Protein AF-A0A920GXY7-F1 (afdb_monomer)

Sequence (90 aa):
MLIHNGFNESDAINLMKKEFGNLHEKTKKELKVRDGEEIPYRFIRSPIYGTRCTTVFSTEPTGEVRISEKTYLAEGVEGEKVSFSFNVKI

Radius of gyration: 15.91 Å; Cα contacts (8 Å, |Δi|>4): 132; chains: 1; bounding box: 40×28×39 Å

Secondary structure (DSSP, 8-state):
--SSS---HHHHHHHHHHSEEETTTS-TTTS-PPTTSPPS-SEEE-SS---EEEEEEEE-TTSEEEEEEEEE-GGG-EEEEEEEEEE---

Solvent-accessible surface area (backbone atoms only — not comparable to full-atom values): 5524 Å² total; per-residue (Å²): 123,57,82,81,74,58,81,50,71,68,57,54,53,48,58,47,56,69,48,61,43,51,68,86,79,48,54,78,71,76,70,60,54,59,96,90,52,77,67,96,39,81,24,71,31,28,86,80,61,39,82,49,69,48,76,49,78,50,75,48,97,87,33,41,36,40,42,35,38,37,36,21,34,47,62,57,41,78,52,64,71,51,72,54,70,51,71,55,87,126

Structure (mmCIF, N/CA/C/O backbone):
data_AF-A0A920GXY7-F1
#
_entry.id   AF-A0A920GXY7-F1
#
loop_
_atom_site.group_PDB
_atom_site.id
_atom_site.type_symbol
_atom_site.label_atom_id
_atom_site.label_alt_id
_atom_site.label_comp_id
_atom_site.label_asym_id
_atom_site.label_entity_id
_atom_site.label_seq_id
_atom_site.pdbx_PDB_ins_code
_atom_site.Cartn_x
_atom_site.Cartn_y
_atom_site.Cartn_z
_atom_site.occupancy
_atom_site.B_iso_or_equiv
_atom_site.auth_seq_id
_atom_site.auth_comp_id
_atom_site.auth_asym_id
_atom_site.auth_atom_id
_atom_site.pdbx_PDB_model_num
ATOM 1 N N . MET A 1 1 ? -1.348 17.088 0.522 1.00 57.31 1 MET A N 1
ATOM 2 C CA . MET A 1 1 ? -2.404 16.508 -0.339 1.00 57.31 1 MET A CA 1
ATOM 3 C C . MET A 1 1 ? -3.169 15.347 0.315 1.00 57.31 1 MET A C 1
ATOM 5 O O . MET A 1 1 ? -4.320 15.194 -0.034 1.00 57.31 1 MET A O 1
ATOM 9 N N . LEU A 1 2 ? -2.642 14.613 1.312 1.00 61.81 2 LEU A N 1
ATOM 10 C CA . LEU A 1 2 ? -3.454 13.658 2.110 1.00 61.81 2 LEU A CA 1
ATOM 11 C C . LEU A 1 2 ? -4.147 14.284 3.339 1.00 61.81 2 LEU A C 1
ATOM 13 O O . LEU A 1 2 ? -5.199 13.831 3.763 1.00 61.81 2 LEU A O 1
ATOM 17 N N . ILE A 1 3 ? -3.558 15.337 3.913 1.00 65.31 3 ILE A N 1
ATOM 18 C CA . ILE A 1 3 ? -3.993 15.908 5.204 1.00 65.31 3 ILE A CA 1
ATOM 19 C C . ILE A 1 3 ? -5.118 16.948 5.033 1.00 65.31 3 ILE A C 1
ATOM 21 O O . ILE A 1 3 ? -5.899 17.178 5.946 1.00 65.31 3 ILE A O 1
ATOM 25 N N . HIS A 1 4 ? -5.228 17.573 3.856 1.00 65.38 4 HIS A N 1
ATOM 26 C CA . HIS A 1 4 ? -6.143 18.703 3.634 1.00 65.38 4 HIS A CA 1
ATOM 27 C C . HIS A 1 4 ? -7.502 18.319 3.031 1.00 65.38 4 HIS A C 1
ATOM 29 O O . HIS A 1 4 ? -8.438 19.099 3.148 1.00 65.38 4 HIS A O 1
ATOM 35 N N . ASN A 1 5 ? -7.624 17.133 2.423 1.00 71.81 5 ASN A N 1
ATOM 36 C CA . ASN A 1 5 ? -8.825 16.711 1.683 1.00 71.81 5 ASN A CA 1
ATOM 37 C C . ASN A 1 5 ? -9.555 15.525 2.340 1.00 71.81 5 ASN A C 1
ATOM 39 O O . ASN A 1 5 ? -10.434 14.926 1.727 1.00 71.81 5 ASN A O 1
ATOM 43 N N . GLY A 1 6 ? -9.186 15.185 3.579 1.00 76.81 6 GLY A N 1
ATOM 44 C CA . GLY A 1 6 ? -9.558 13.917 4.200 1.00 76.81 6 GLY A CA 1
ATOM 45 C C . GLY A 1 6 ? -8.674 12.768 3.709 1.00 76.81 6 GLY A C 1
ATOM 46 O O . GLY A 1 6 ? -8.157 12.780 2.593 1.00 76.81 6 GLY A O 1
ATOM 47 N N . PHE A 1 7 ? -8.460 11.783 4.578 1.00 84.12 7 PHE A N 1
ATOM 48 C CA . PHE A 1 7 ? -7.652 10.616 4.247 1.00 84.12 7 PHE A CA 1
ATOM 49 C C . PHE A 1 7 ? -8.446 9.633 3.376 1.00 84.12 7 PHE A C 1
ATOM 51 O O . PHE A 1 7 ? -9.557 9.241 3.730 1.00 84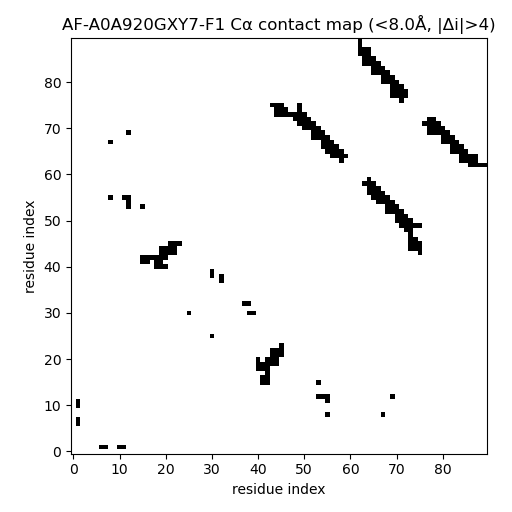.12 7 PHE A O 1
ATOM 58 N N . ASN A 1 8 ? -7.838 9.187 2.276 1.00 86.94 8 ASN A N 1
ATOM 59 C CA . ASN A 1 8 ? -8.303 8.064 1.4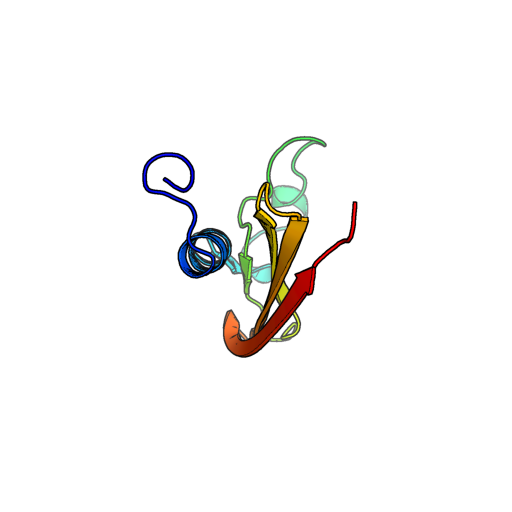71 1.00 86.94 8 ASN A CA 1
ATOM 60 C C . ASN A 1 8 ? -7.141 7.087 1.256 1.00 86.94 8 ASN A C 1
ATOM 62 O O . ASN A 1 8 ? -6.047 7.468 0.838 1.00 86.94 8 ASN A O 1
ATOM 66 N N . GLU A 1 9 ? -7.396 5.810 1.521 1.00 89.12 9 GLU A N 1
ATOM 67 C CA . GLU A 1 9 ? -6.432 4.724 1.354 1.00 89.12 9 GLU A CA 1
ATOM 68 C C . GLU A 1 9 ? -5.887 4.639 -0.084 1.00 89.12 9 GLU A C 1
ATOM 70 O O . GLU A 1 9 ? -4.683 4.467 -0.280 1.00 89.12 9 GLU A O 1
ATOM 75 N N . SER A 1 10 ? -6.736 4.862 -1.092 1.00 88.25 10 SER A N 1
ATOM 76 C CA . SER A 1 10 ? -6.319 4.832 -2.502 1.00 88.25 10 SER A CA 1
ATOM 77 C C . SER A 1 10 ? -5.330 5.951 -2.829 1.00 88.25 10 SER A C 1
ATOM 79 O O . SER A 1 10 ? -4.381 5.740 -3.582 1.00 88.25 10 SER A O 1
ATOM 81 N N . ASP A 1 11 ? -5.500 7.129 -2.225 1.00 89.50 11 ASP A N 1
ATOM 82 C CA . ASP A 1 11 ? -4.586 8.255 -2.423 1.00 89.50 11 ASP A CA 1
ATOM 83 C C . ASP A 1 11 ? -3.220 7.980 -1.790 1.00 89.50 11 ASP A C 1
ATOM 85 O O . ASP A 1 11 ? -2.195 8.363 -2.353 1.00 89.50 11 ASP A O 1
ATOM 89 N N . ALA A 1 12 ? -3.185 7.276 -0.653 1.00 89.06 12 ALA A N 1
ATOM 90 C CA . ALA A 1 12 ? -1.940 6.860 -0.012 1.00 89.06 12 ALA A CA 1
ATOM 91 C C . ALA A 1 12 ? -1.190 5.809 -0.848 1.00 89.06 12 ALA A C 1
ATOM 93 O O . ALA A 1 12 ? 0.021 5.932 -1.049 1.00 89.06 12 ALA A O 1
ATOM 94 N N . ILE A 1 13 ? -1.903 4.823 -1.403 1.00 89.88 13 ILE A N 1
ATOM 95 C CA . ILE A 1 13 ? -1.323 3.837 -2.331 1.00 89.88 13 ILE A CA 1
ATOM 96 C C . ILE A 1 13 ? -0.761 4.541 -3.572 1.00 89.88 13 ILE A C 1
ATOM 98 O O . ILE A 1 13 ? 0.391 4.323 -3.95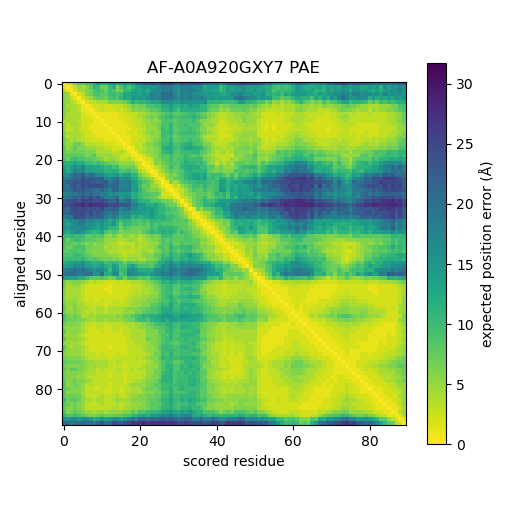6 1.00 89.88 13 ILE A O 1
ATOM 102 N N . ASN A 1 14 ? -1.544 5.443 -4.166 1.00 88.06 14 ASN A N 1
ATOM 103 C CA . ASN A 1 14 ? -1.136 6.192 -5.351 1.00 88.06 14 ASN A CA 1
ATOM 104 C C . ASN A 1 14 ? 0.060 7.106 -5.077 1.00 88.06 14 ASN A C 1
ATOM 106 O O . ASN A 1 14 ? 0.951 7.203 -5.920 1.00 88.06 14 ASN A O 1
ATOM 110 N N . LEU A 1 15 ? 0.118 7.744 -3.904 1.00 86.88 15 LEU A N 1
ATOM 111 C CA . LEU A 1 15 ? 1.254 8.567 -3.495 1.00 86.88 15 LEU A CA 1
ATOM 112 C C . LEU A 1 15 ? 2.552 7.757 -3.494 1.00 86.88 15 LEU A C 1
ATOM 114 O O . LEU A 1 15 ? 3.555 8.223 -4.032 1.00 86.88 15 LEU A O 1
ATOM 118 N N . MET A 1 16 ? 2.519 6.544 -2.936 1.00 84.50 16 MET A N 1
ATOM 119 C CA . MET A 1 16 ? 3.697 5.679 -2.884 1.00 84.50 16 MET A CA 1
ATOM 120 C C . MET A 1 16 ? 4.182 5.289 -4.279 1.00 84.50 16 MET A C 1
ATOM 122 O O . MET A 1 16 ? 5.388 5.270 -4.503 1.00 84.50 16 MET A O 1
ATOM 126 N N . LYS A 1 17 ? 3.267 5.038 -5.224 1.00 84.00 17 LYS A N 1
ATOM 127 C CA . LYS A 1 17 ? 3.585 4.650 -6.609 1.00 84.00 17 LYS A CA 1
ATOM 128 C C . LYS A 1 17 ? 3.974 5.830 -7.515 1.00 84.00 17 LYS A C 1
ATOM 130 O O . LYS A 1 17 ? 4.602 5.614 -8.549 1.00 84.00 17 LYS A O 1
ATOM 135 N N . LYS A 1 18 ? 3.585 7.063 -7.170 1.00 81.62 18 LYS A N 1
ATOM 136 C CA . LYS A 1 18 ? 3.647 8.234 -8.065 1.00 81.62 18 LYS A CA 1
ATOM 137 C C . LYS A 1 18 ? 5.050 8.533 -8.595 1.00 81.62 18 LYS A C 1
ATOM 139 O O . LYS A 1 18 ? 5.200 8.823 -9.778 1.00 81.62 18 LYS A O 1
ATOM 144 N N . GLU A 1 19 ? 6.059 8.473 -7.732 1.00 77.88 19 GLU A N 1
ATOM 145 C CA . GLU A 1 19 ? 7.458 8.696 -8.106 1.00 77.88 19 GLU A CA 1
ATOM 146 C C . GLU A 1 19 ? 8.199 7.360 -8.143 1.00 77.88 19 GLU A C 1
ATOM 148 O O . GLU A 1 19 ? 8.526 6.780 -7.101 1.00 77.88 19 GLU A O 1
ATOM 153 N N . PHE A 1 20 ? 8.453 6.876 -9.362 1.00 76.62 20 PHE A N 1
ATOM 154 C CA . PHE A 1 20 ? 9.109 5.598 -9.603 1.00 76.62 20 PHE A CA 1
ATOM 155 C C . PHE A 1 20 ? 10.382 5.717 -10.443 1.00 76.62 20 PHE A C 1
ATOM 157 O O . PHE A 1 20 ? 10.529 6.631 -11.252 1.00 76.62 20 PHE A O 1
ATOM 164 N N . GLY A 1 21 ? 11.272 4.736 -10.301 1.00 74.06 21 GLY A N 1
ATOM 165 C CA . GLY A 1 21 ? 12.481 4.599 -11.116 1.00 74.06 21 GLY A CA 1
ATOM 166 C C . GLY A 1 21 ? 12.982 3.159 -11.157 1.00 74.06 21 GLY A C 1
ATOM 167 O O . GLY A 1 21 ? 12.465 2.297 -10.438 1.00 74.06 21 GLY A O 1
ATOM 168 N N . ASN A 1 22 ? 13.961 2.875 -12.016 1.00 70.38 22 ASN A N 1
ATOM 169 C CA . ASN A 1 22 ? 14.583 1.556 -12.079 1.00 70.38 22 ASN A CA 1
ATOM 170 C C . ASN A 1 22 ? 15.863 1.518 -11.231 1.00 70.38 22 ASN A C 1
ATOM 172 O O . ASN A 1 22 ? 16.690 2.429 -11.285 1.00 70.38 22 ASN A O 1
ATOM 176 N N . LEU A 1 23 ? 16.061 0.433 -10.476 1.00 61.84 23 LEU A N 1
ATOM 177 C CA . LEU A 1 23 ? 17.293 0.222 -9.707 1.00 61.84 23 LEU A CA 1
ATOM 178 C C . LEU A 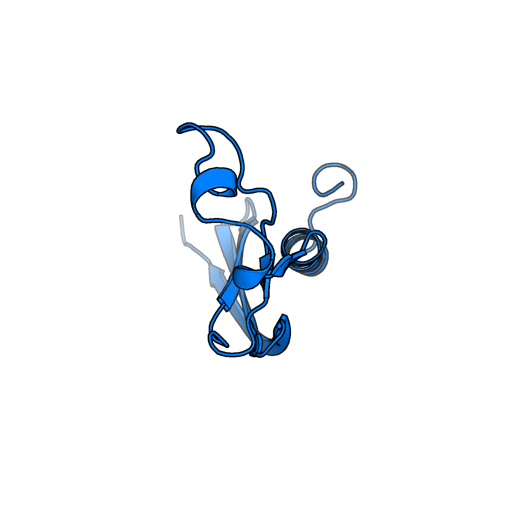1 23 ? 18.536 0.151 -10.609 1.00 61.84 23 LEU A C 1
ATOM 180 O O . LEU A 1 23 ? 19.631 0.484 -10.170 1.00 61.84 23 LEU A O 1
ATOM 184 N N . HIS A 1 24 ? 18.366 -0.287 -11.858 1.00 62.28 24 HIS A N 1
ATOM 185 C CA . HIS A 1 24 ? 19.449 -0.450 -12.827 1.00 62.28 24 HIS A CA 1
ATOM 186 C C . HIS A 1 24 ? 19.813 0.844 -13.570 1.00 62.28 24 HIS A C 1
ATOM 188 O O . HIS A 1 24 ? 20.854 0.891 -14.217 1.00 62.28 24 HIS A O 1
ATOM 194 N N . GLU A 1 25 ? 18.987 1.889 -13.467 1.00 62.91 25 GLU A N 1
ATOM 195 C CA . GLU A 1 25 ? 19.216 3.184 -14.127 1.00 62.91 25 GLU A CA 1
ATOM 196 C C . GLU A 1 25 ? 20.099 4.130 -13.300 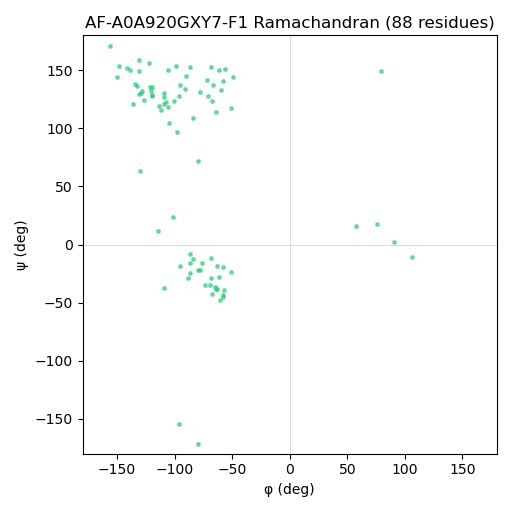1.00 62.91 25 GLU A C 1
ATOM 198 O O . GLU A 1 25 ? 20.633 5.089 -13.850 1.00 62.91 25 GLU A O 1
ATOM 203 N N . LYS A 1 26 ? 20.292 3.857 -11.999 1.00 59.56 26 LYS A N 1
ATOM 204 C CA . LYS A 1 26 ? 21.160 4.645 -11.110 1.00 59.56 26 LYS A CA 1
ATOM 205 C C . LYS A 1 26 ? 22.262 3.795 -10.493 1.00 59.56 26 LYS A C 1
ATOM 207 O O . LYS A 1 26 ? 22.024 2.685 -10.016 1.00 59.56 26 LYS A O 1
ATOM 212 N N . THR A 1 27 ? 23.493 4.303 -10.467 1.00 55.22 27 THR A N 1
ATOM 213 C CA . THR A 1 27 ? 24.619 3.558 -9.880 1.00 55.22 27 THR A CA 1
ATOM 214 C C . THR A 1 27 ? 24.474 3.421 -8.354 1.00 55.22 27 THR A C 1
ATOM 216 O O . THR A 1 27 ? 23.926 4.294 -7.686 1.00 55.22 27 THR A O 1
ATOM 219 N N . LYS A 1 28 ? 25.039 2.364 -7.736 1.00 54.97 28 LYS A N 1
ATOM 220 C CA . LYS A 1 28 ? 25.108 2.218 -6.255 1.00 54.97 28 LYS A CA 1
ATOM 221 C C . LYS A 1 28 ? 25.678 3.461 -5.542 1.0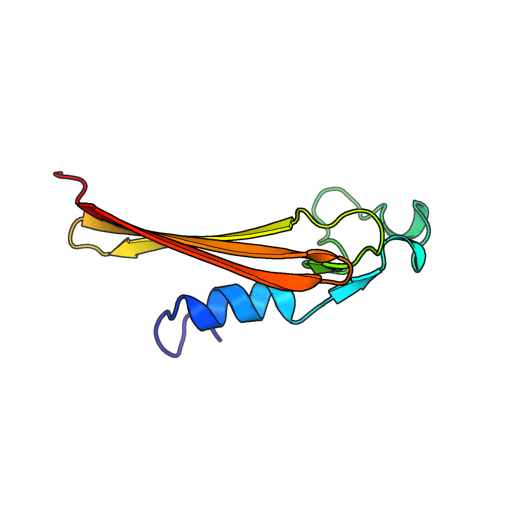0 54.97 28 LYS A C 1
ATOM 223 O O . LYS A 1 28 ? 25.417 3.646 -4.360 1.00 54.97 28 LYS A O 1
ATOM 228 N N . LYS A 1 29 ? 26.472 4.288 -6.237 1.00 54.44 29 LYS A N 1
ATOM 229 C CA . LYS A 1 29 ? 26.992 5.574 -5.743 1.00 54.44 29 LYS A CA 1
ATOM 230 C C . LYS A 1 29 ? 25.920 6.669 -5.686 1.00 54.44 29 LYS A C 1
ATOM 232 O O . LYS A 1 29 ? 25.954 7.461 -4.759 1.00 54.44 29 LYS A O 1
ATOM 237 N N . GLU A 1 30 ? 24.978 6.688 -6.623 1.00 58.12 30 GLU A N 1
ATOM 238 C CA . GLU A 1 30 ? 23.847 7.630 -6.659 1.00 58.12 30 GLU A CA 1
ATOM 239 C C . GLU A 1 30 ? 22.733 7.256 -5.671 1.00 58.12 30 GLU A C 1
ATOM 241 O O . GLU A 1 30 ? 21.946 8.108 -5.276 1.00 58.12 30 GLU A O 1
ATOM 246 N N . LEU A 1 31 ? 22.678 5.985 -5.258 1.00 57.75 31 LEU A N 1
ATOM 247 C CA . LEU A 1 31 ? 21.787 5.491 -4.202 1.00 57.75 31 LEU A CA 1
ATOM 248 C C . LEU A 1 31 ? 22.383 5.638 -2.790 1.00 57.75 31 LEU A C 1
ATOM 250 O O . LEU A 1 31 ? 21.680 5.400 -1.812 1.00 57.75 31 LEU A O 1
ATOM 254 N N . LYS A 1 32 ? 23.666 6.020 -2.665 1.00 54.91 32 LYS A N 1
ATOM 255 C CA . LYS A 1 32 ? 24.284 6.400 -1.385 1.00 54.91 32 LYS A CA 1
ATOM 256 C C . LYS A 1 32 ? 23.890 7.833 -1.041 1.00 54.91 32 LYS A C 1
ATOM 258 O O . LYS A 1 32 ? 24.693 8.757 -1.128 1.00 54.91 32 LYS A O 1
ATOM 263 N N . VAL A 1 33 ? 22.632 7.992 -0.669 1.00 56.44 33 VAL A N 1
ATOM 264 C CA . VAL A 1 33 ? 22.1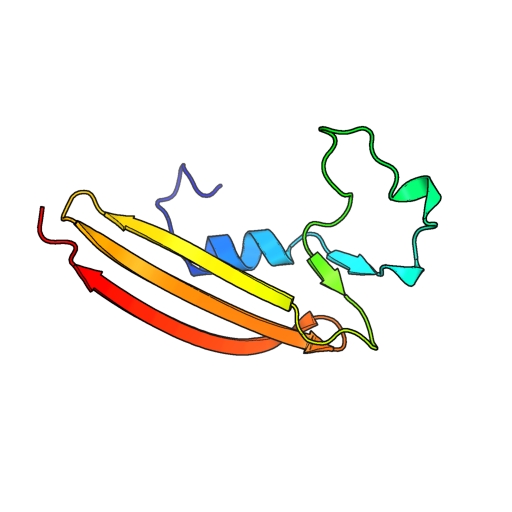48 9.169 0.046 1.00 56.44 33 VAL A CA 1
ATOM 265 C C . VAL A 1 33 ? 22.706 9.093 1.473 1.00 56.44 33 VAL A C 1
ATOM 267 O O . VAL A 1 33 ? 22.875 7.996 2.013 1.00 56.44 33 VAL A O 1
ATOM 270 N N . ARG A 1 34 ? 23.098 10.229 2.057 1.00 56.97 34 ARG A N 1
ATOM 271 C CA . ARG A 1 34 ? 23.529 10.274 3.466 1.00 56.97 34 ARG A CA 1
ATOM 272 C C . ARG A 1 34 ? 22.403 9.722 4.348 1.00 56.97 34 ARG A C 1
ATOM 274 O O . ARG A 1 34 ? 21.238 9.866 3.985 1.00 56.97 34 ARG A O 1
ATOM 281 N N . ASP A 1 35 ? 22.724 9.125 5.497 1.00 53.12 35 ASP A N 1
ATOM 282 C CA . ASP A 1 35 ? 21.688 8.741 6.467 1.00 53.12 35 ASP A CA 1
ATOM 283 C C . ASP A 1 35 ? 20.788 9.960 6.749 1.00 53.12 35 ASP A C 1
ATOM 285 O O . ASP A 1 35 ? 21.269 11.003 7.194 1.00 53.12 35 ASP A O 1
ATOM 289 N N . GLY A 1 36 ? 19.496 9.849 6.419 1.00 60.00 36 GLY A N 1
ATOM 290 C CA . GLY A 1 36 ? 18.503 10.923 6.551 1.00 60.00 36 GLY A CA 1
ATOM 291 C C . GLY A 1 36 ? 18.051 11.591 5.246 1.00 60.00 36 GLY A C 1
ATOM 292 O O . GLY A 1 36 ? 17.063 12.321 5.269 1.00 60.00 36 GLY A O 1
ATOM 293 N N . GLU A 1 37 ? 18.704 11.337 4.111 1.00 63.16 37 GLU A N 1
ATOM 294 C CA . GLU A 1 37 ? 18.220 11.800 2.807 1.00 63.16 37 GLU A CA 1
ATOM 295 C C . GLU A 1 37 ? 17.318 10.742 2.155 1.00 63.16 37 GLU A C 1
ATOM 297 O O . GLU A 1 37 ? 17.614 9.545 2.136 1.00 63.16 37 GLU A O 1
ATOM 302 N N . GLU A 1 38 ? 16.178 11.189 1.633 1.00 60.19 38 GLU A N 1
ATOM 303 C CA . GLU A 1 38 ? 15.186 10.304 1.041 1.00 60.19 38 GLU A CA 1
ATOM 304 C C . GLU A 1 38 ? 15.721 9.647 -0.238 1.00 60.19 38 GLU A C 1
ATOM 306 O O . GLU A 1 38 ? 16.357 10.291 -1.077 1.00 60.19 38 GLU A O 1
ATOM 311 N N . ILE A 1 39 ? 15.455 8.348 -0.403 1.00 65.44 39 ILE A N 1
ATOM 312 C CA . ILE A 1 39 ? 15.784 7.649 -1.645 1.00 65.44 39 ILE A CA 1
ATOM 313 C C . ILE A 1 39 ? 15.089 8.336 -2.832 1.00 65.44 39 ILE A C 1
ATOM 315 O O . ILE A 1 39 ? 13.924 8.717 -2.726 1.00 65.44 39 ILE A O 1
ATOM 319 N N . PRO A 1 40 ? 15.758 8.456 -3.993 1.00 65.12 40 PRO A N 1
ATOM 320 C CA . PRO A 1 40 ? 15.249 9.241 -5.119 1.00 65.12 40 PRO A CA 1
ATOM 321 C C . PRO A 1 40 ? 13.930 8.719 -5.703 1.00 65.12 40 PRO A C 1
ATOM 323 O O . PRO A 1 40 ? 13.249 9.454 -6.409 1.00 65.12 40 PRO A O 1
ATOM 326 N N . TYR A 1 41 ? 13.578 7.461 -5.428 1.00 72.50 41 TYR A N 1
ATOM 327 C CA . TYR A 1 41 ? 12.305 6.868 -5.813 1.00 72.50 41 TYR A CA 1
ATOM 328 C C . TYR A 1 41 ? 11.756 6.066 -4.639 1.00 72.50 41 TYR A C 1
ATOM 330 O O . TYR A 1 41 ? 12.389 5.107 -4.191 1.00 72.50 41 TYR A O 1
ATOM 338 N N . ARG A 1 42 ? 10.559 6.427 -4.168 1.00 73.56 42 ARG A N 1
ATOM 339 C CA . ARG A 1 42 ? 9.836 5.652 -3.144 1.00 73.56 42 ARG A CA 1
ATOM 340 C C . ARG A 1 42 ? 9.375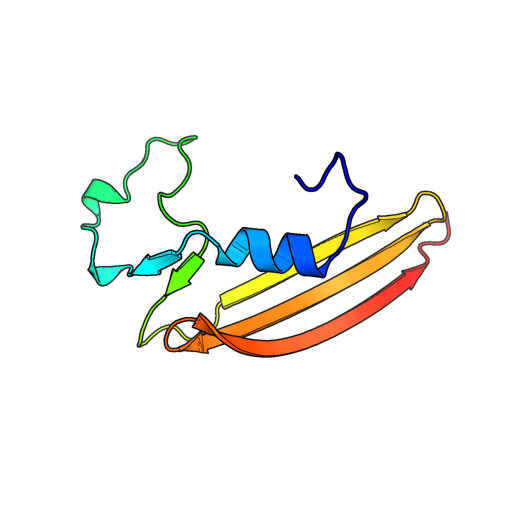 4.306 -3.700 1.00 73.56 42 ARG A C 1
ATOM 342 O O . ARG A 1 42 ? 9.312 3.317 -2.970 1.00 73.56 42 ARG A O 1
ATOM 349 N N . PHE A 1 43 ? 9.129 4.255 -5.009 1.00 79.25 43 PHE A N 1
ATOM 350 C CA . PHE A 1 43 ? 8.753 3.049 -5.728 1.00 79.25 43 PHE A CA 1
ATOM 351 C C . PHE A 1 43 ? 9.838 2.627 -6.720 1.00 79.25 43 PHE A C 1
ATOM 353 O O . PHE A 1 43 ? 10.179 3.350 -7.652 1.00 79.25 43 PHE A O 1
ATOM 360 N N . ILE A 1 44 ? 10.393 1.432 -6.541 1.00 75.56 44 ILE A N 1
ATOM 361 C CA . ILE A 1 44 ? 11.436 0.911 -7.430 1.00 75.56 44 ILE A CA 1
ATOM 362 C C . ILE A 1 44 ? 10.823 -0.187 -8.286 1.00 75.56 44 ILE A C 1
ATOM 364 O O . ILE A 1 44 ? 10.320 -1.177 -7.752 1.00 75.56 44 ILE A O 1
ATOM 368 N N . ARG A 1 45 ? 10.901 -0.014 -9.605 1.00 79.12 45 ARG A N 1
ATOM 369 C CA . ARG A 1 45 ? 10.508 -1.023 -10.592 1.00 79.12 45 ARG A CA 1
ATOM 370 C C . ARG A 1 45 ? 11.703 -1.901 -10.930 1.00 79.12 45 ARG A C 1
ATOM 372 O O . ARG A 1 45 ? 12.844 -1.434 -10.958 1.00 79.12 45 ARG A O 1
ATOM 379 N N . SER A 1 46 ? 11.442 -3.177 -11.169 1.00 72.06 46 SER A N 1
ATOM 380 C CA . SER A 1 46 ? 12.453 -4.130 -11.603 1.00 72.06 46 SER A CA 1
ATOM 381 C C . SER A 1 46 ? 11.810 -5.219 -12.460 1.00 72.06 46 SER A C 1
ATOM 383 O O . SER A 1 46 ? 10.703 -5.660 -12.130 1.00 72.06 46 SER A O 1
ATOM 385 N N . PRO A 1 47 ? 12.521 -5.713 -13.487 1.00 71.75 47 PRO A N 1
ATOM 386 C CA . PRO A 1 47 ? 12.057 -6.850 -14.273 1.00 71.75 47 PRO A CA 1
ATOM 387 C C . PRO A 1 47 ? 12.246 -8.179 -13.527 1.00 71.75 47 PRO A C 1
ATOM 389 O O . PRO A 1 47 ? 11.669 -9.188 -13.917 1.00 71.75 47 PRO A O 1
ATOM 392 N N . ILE A 1 48 ? 13.060 -8.188 -12.462 1.00 67.88 48 ILE A N 1
ATOM 393 C CA . ILE A 1 48 ? 13.472 -9.393 -11.723 1.00 67.88 48 ILE A CA 1
ATOM 394 C C . ILE A 1 48 ? 12.812 -9.442 -10.339 1.00 67.88 48 ILE A C 1
ATOM 396 O O . ILE A 1 48 ? 12.424 -10.507 -9.867 1.00 67.88 48 ILE A O 1
ATOM 400 N N . TYR A 1 49 ? 12.664 -8.289 -9.680 1.00 60.84 49 TYR A N 1
ATOM 401 C CA . TYR A 1 49 ? 12.051 -8.197 -8.355 1.00 60.84 49 TYR A CA 1
ATOM 402 C C . TYR A 1 49 ? 10.580 -7.782 -8.474 1.00 60.84 49 TYR A C 1
ATOM 404 O O . TYR A 1 49 ? 10.270 -6.598 -8.578 1.00 60.84 49 TYR A O 1
ATOM 412 N N . GLY A 1 50 ? 9.684 -8.771 -8.452 1.00 56.94 50 GLY A N 1
ATOM 413 C CA . GLY A 1 50 ? 8.228 -8.602 -8.549 1.00 56.94 50 GLY A CA 1
ATOM 414 C C . GLY A 1 50 ? 7.474 -8.703 -7.219 1.00 56.94 50 GLY A C 1
ATOM 415 O O . GLY A 1 50 ? 6.312 -9.082 -7.226 1.00 56.94 50 GLY A O 1
ATOM 416 N N . THR A 1 51 ? 8.123 -8.453 -6.079 1.00 57.97 51 THR A N 1
ATOM 417 C CA . THR A 1 51 ? 7.501 -8.575 -4.745 1.00 57.97 51 THR A CA 1
ATOM 418 C C . THR A 1 51 ? 7.753 -7.328 -3.913 1.00 57.97 51 THR A C 1
ATOM 420 O O . THR A 1 51 ? 8.435 -7.360 -2.888 1.00 57.97 51 THR A O 1
ATOM 423 N N . ARG A 1 52 ? 7.232 -6.193 -4.378 1.00 75.56 52 ARG A N 1
ATOM 424 C CA . ARG A 1 52 ? 7.021 -5.036 -3.504 1.00 75.56 52 ARG A CA 1
ATOM 425 C C . ARG A 1 52 ? 5.535 -4.914 -3.223 1.00 75.56 52 ARG A C 1
ATOM 427 O O . ARG A 1 52 ? 4.712 -5.271 -4.062 1.00 75.56 52 ARG A O 1
ATOM 434 N N . CYS A 1 53 ? 5.200 -4.391 -2.056 1.00 87.94 53 CYS A N 1
ATOM 435 C CA . CYS A 1 53 ? 3.840 -4.028 -1.707 1.00 87.94 53 CYS A CA 1
ATOM 436 C C . CYS A 1 53 ? 3.806 -2.612 -1.124 1.00 87.94 53 CYS A C 1
ATOM 438 O O . CYS A 1 53 ? 4.824 -2.071 -0.687 1.00 87.94 53 CYS A O 1
ATOM 440 N N . THR A 1 54 ? 2.631 -1.994 -1.160 1.00 90.94 54 THR A N 1
ATOM 441 C CA . THR A 1 54 ? 2.318 -0.807 -0.370 1.00 90.94 54 THR A CA 1
ATOM 442 C C . THR A 1 54 ? 1.292 -1.219 0.663 1.00 90.94 54 THR A C 1
ATOM 444 O O . THR A 1 54 ? 0.173 -1.583 0.303 1.00 90.94 54 THR A O 1
ATOM 447 N N . THR A 1 55 ? 1.676 -1.134 1.931 1.00 93.81 55 THR A N 1
ATOM 448 C CA . THR A 1 55 ? 0.780 -1.364 3.059 1.00 93.81 55 THR A CA 1
ATOM 449 C C . THR A 1 55 ? 0.342 -0.017 3.616 1.00 93.81 55 THR A C 1
ATOM 451 O O . THR A 1 55 ? 1.167 0.820 3.982 1.00 93.81 55 THR A O 1
ATOM 454 N N . VAL A 1 56 ? -0.966 0.200 3.668 1.00 94.19 56 VAL A N 1
ATOM 455 C CA . VAL A 1 56 ? -1.595 1.354 4.297 1.00 94.19 56 VAL A CA 1
ATOM 456 C C . VAL A 1 56 ? -2.209 0.891 5.605 1.00 94.19 56 VAL A C 1
ATOM 458 O O . VAL A 1 56 ? -3.096 0.041 5.623 1.00 94.19 56 VAL A O 1
ATOM 461 N N . PHE A 1 57 ? -1.721 1.467 6.696 1.00 94.12 57 PHE A N 1
ATOM 462 C CA . PHE A 1 57 ? -2.261 1.291 8.034 1.00 94.12 57 PHE A CA 1
ATOM 463 C C . PHE A 1 57 ? -2.937 2.594 8.453 1.00 94.12 57 PHE A C 1
ATOM 465 O O . PHE A 1 57 ? -2.326 3.662 8.390 1.00 94.12 57 PHE A O 1
ATOM 472 N N . SER A 1 58 ? -4.194 2.510 8.876 1.00 91.94 58 SER A N 1
ATOM 473 C CA . SER A 1 58 ? -4.953 3.661 9.363 1.00 91.94 58 SER A CA 1
ATOM 474 C C . SER A 1 58 ? -5.779 3.295 10.584 1.00 91.94 58 SER A C 1
ATOM 476 O O . SER A 1 58 ? -6.228 2.156 10.721 1.00 91.94 58 SER A O 1
ATOM 478 N N . THR A 1 59 ? -5.993 4.280 11.447 1.00 91.88 59 THR A N 1
ATOM 479 C CA . THR A 1 59 ? -6.748 4.138 12.691 1.00 91.88 59 THR A CA 1
ATOM 480 C C . THR A 1 59 ? -7.736 5.280 12.826 1.00 91.88 59 THR A C 1
ATOM 482 O O . THR A 1 59 ? -7.366 6.436 12.609 1.00 91.88 59 THR A O 1
ATOM 485 N N . GLU A 1 60 ? -8.957 4.977 13.240 1.00 89.06 60 GLU A N 1
ATOM 486 C CA . GLU A 1 60 ? -9.945 5.984 13.606 1.00 89.06 60 GLU A CA 1
ATOM 487 C C . GLU A 1 60 ? -9.994 6.180 15.133 1.00 89.06 60 GLU A C 1
ATOM 489 O O . GLU A 1 60 ? -9.701 5.246 15.885 1.00 89.06 60 GLU A O 1
ATOM 494 N N . PRO A 1 61 ? -10.406 7.364 15.633 1.00 89.38 61 PRO A N 1
ATOM 495 C CA . PRO A 1 61 ? -10.571 7.602 17.073 1.00 89.38 61 PRO A CA 1
ATOM 496 C C . PRO A 1 61 ? -11.552 6.645 17.764 1.00 89.38 61 PRO A C 1
ATOM 498 O O . PRO A 1 61 ? -11.518 6.497 18.980 1.00 89.38 61 PRO A O 1
ATOM 501 N N . THR A 1 62 ? -12.427 5.997 16.993 1.00 90.56 62 THR A N 1
ATOM 502 C CA . THR A 1 62 ? -13.371 4.967 17.448 1.00 90.56 62 THR A CA 1
ATOM 503 C C . THR A 1 62 ? -12.690 3.664 17.881 1.00 90.56 62 THR A C 1
ATOM 505 O O . THR A 1 62 ? -13.347 2.813 18.473 1.00 90.56 62 THR A O 1
ATOM 508 N N . GLY A 1 63 ? -11.393 3.497 17.596 1.00 90.56 63 GLY A N 1
ATOM 509 C CA . GLY A 1 63 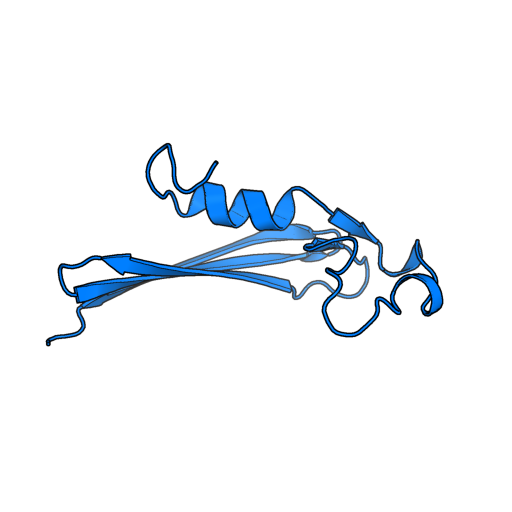? -10.652 2.254 17.820 1.00 90.56 63 GLY A CA 1
ATOM 510 C C . GLY A 1 63 ? -10.672 1.303 16.620 1.00 90.56 63 GLY A C 1
ATOM 511 O O . GLY A 1 63 ? -10.090 0.218 16.696 1.00 90.56 63 GLY A O 1
ATOM 512 N N . GLU A 1 64 ? -11.301 1.695 15.506 1.00 93.69 64 GLU A N 1
ATOM 513 C CA . GLU A 1 64 ? -11.231 0.930 14.263 1.00 93.69 64 GLU A CA 1
ATOM 514 C C . GLU A 1 64 ? -9.830 1.036 13.652 1.00 93.69 64 GLU A C 1
ATOM 516 O O . GLU A 1 64 ? -9.304 2.126 13.420 1.00 93.69 64 GLU A O 1
ATOM 521 N N . VAL A 1 65 ? -9.242 -0.117 13.349 1.00 94.56 65 VAL A N 1
ATOM 522 C CA . VAL A 1 65 ? -7.993 -0.257 12.608 1.00 94.56 65 VAL A CA 1
ATOM 523 C C . VAL A 1 65 ? -8.312 -0.834 11.239 1.00 94.56 65 VAL A C 1
ATOM 525 O O . VAL A 1 65 ? -8.985 -1.861 11.129 1.00 94.56 65 VAL A O 1
ATOM 528 N N . ARG A 1 66 ? -7.793 -0.201 10.187 1.00 95.25 66 ARG A N 1
ATOM 529 C CA . ARG A 1 66 ? -7.868 -0.704 8.812 1.00 95.25 66 ARG A CA 1
ATOM 530 C C . ARG A 1 66 ? -6.469 -0.894 8.256 1.00 95.25 66 ARG A C 1
ATOM 532 O O . ARG A 1 66 ? -5.627 0.002 8.359 1.00 95.25 66 ARG A O 1
ATOM 539 N N . ILE A 1 67 ? -6.248 -2.058 7.658 1.00 95.81 67 ILE A N 1
ATOM 540 C CA . ILE A 1 67 ? -4.989 -2.437 7.030 1.00 95.81 67 ILE A CA 1
ATOM 541 C C . ILE A 1 67 ? -5.294 -2.885 5.609 1.00 95.81 67 ILE A C 1
ATOM 543 O O . ILE A 1 67 ? -6.101 -3.790 5.391 1.00 95.81 67 ILE A O 1
ATOM 547 N N . SER A 1 68 ? -4.632 -2.252 4.650 1.00 95.81 68 SER A N 1
ATOM 548 C CA . SER A 1 68 ? -4.747 -2.581 3.235 1.00 95.81 68 SER A CA 1
ATOM 549 C C . SER A 1 68 ? -3.370 -2.778 2.643 1.00 95.81 68 SER A C 1
ATOM 551 O O . SER A 1 68 ? -2.491 -1.941 2.819 1.00 95.81 68 SER A O 1
ATOM 553 N N . GLU A 1 69 ? -3.187 -3.858 1.903 1.00 95.12 69 GLU A N 1
ATOM 554 C CA . GLU A 1 69 ? -1.959 -4.146 1.187 1.00 95.12 69 GLU A CA 1
ATOM 555 C C . GLU A 1 69 ? -2.240 -4.243 -0.307 1.00 95.12 69 GLU A C 1
ATOM 557 O O . GLU A 1 69 ? -3.136 -4.966 -0.742 1.00 95.12 69 GLU A O 1
ATOM 562 N N . LYS A 1 70 ? -1.461 -3.505 -1.097 1.00 93.75 70 LYS A N 1
ATOM 563 C CA . LYS A 1 70 ? -1.432 -3.596 -2.555 1.00 93.75 70 LYS A CA 1
ATOM 564 C C . LYS A 1 70 ? -0.122 -4.230 -2.980 1.00 93.75 70 LYS A C 1
ATOM 566 O O . LYS A 1 70 ? 0.939 -3.679 -2.694 1.00 93.75 70 LYS A O 1
ATOM 571 N N . THR A 1 71 ? -0.191 -5.354 -3.678 1.00 92.38 71 THR A N 1
ATOM 572 C CA . THR A 1 71 ? 0.987 -6.012 -4.253 1.00 92.38 71 THR A CA 1
ATOM 573 C C . THR A 1 71 ? 1.311 -5.445 -5.633 1.00 92.38 71 THR A C 1
ATOM 575 O O . THR A 1 71 ? 0.431 -4.954 -6.348 1.00 92.38 71 THR A O 1
ATOM 578 N N . TYR A 1 72 ? 2.584 -5.516 -6.013 1.00 88.88 72 TYR A N 1
ATOM 579 C CA . TYR A 1 72 ? 3.056 -5.139 -7.339 1.00 88.88 72 TYR A CA 1
ATOM 580 C C . TYR A 1 72 ? 3.933 -6.241 -7.910 1.00 88.88 72 TYR A C 1
ATOM 582 O O . TYR A 1 72 ? 4.881 -6.677 -7.261 1.00 88.88 72 TYR A O 1
ATOM 590 N N . LEU A 1 73 ? 3.616 -6.642 -9.135 1.00 86.88 73 LEU A N 1
ATOM 591 C CA . LEU A 1 73 ? 4.357 -7.604 -9.935 1.00 86.88 73 LEU A CA 1
ATOM 592 C C . LEU A 1 73 ? 5.581 -6.935 -10.586 1.00 86.88 73 LEU A C 1
ATOM 594 O O . LEU A 1 73 ? 5.919 -5.778 -10.307 1.00 86.88 73 LEU A O 1
ATOM 598 N N . ALA A 1 74 ? 6.247 -7.672 -11.479 1.00 85.25 74 ALA A N 1
ATOM 599 C CA . ALA A 1 74 ? 7.350 -7.156 -12.284 1.00 85.25 74 ALA A CA 1
ATOM 600 C C . ALA A 1 74 ? 6.985 -5.824 -12.962 1.00 85.25 74 ALA A C 1
ATOM 602 O O . ALA A 1 74 ? 5.835 -5.588 -13.339 1.00 85.25 74 ALA A O 1
ATOM 603 N N . GLU A 1 75 ? 7.973 -4.937 -13.074 1.00 83.75 75 GLU A N 1
ATOM 604 C CA . GLU A 1 75 ? 7.807 -3.581 -13.619 1.00 83.75 75 GLU A CA 1
ATOM 605 C C . GLU A 1 75 ? 6.765 -2.710 -12.890 1.00 83.75 75 GLU A C 1
ATOM 607 O O . GLU A 1 75 ? 6.360 -1.656 -13.382 1.00 83.75 75 GLU A O 1
ATOM 612 N N . GLY A 1 76 ? 6.349 -3.097 -11.679 1.00 83.06 76 GLY A N 1
ATOM 613 C CA . GLY A 1 76 ? 5.385 -2.329 -10.897 1.00 83.06 76 GLY A CA 1
ATOM 614 C C . GLY A 1 76 ? 3.941 -2.462 -11.376 1.00 83.06 76 GLY A C 1
ATOM 615 O O . GLY A 1 76 ? 3.108 -1.614 -11.040 1.00 83.06 76 GLY A O 1
ATOM 616 N N . VAL A 1 77 ? 3.644 -3.497 -12.170 1.00 88.56 77 VAL A N 1
ATOM 617 C CA . VAL A 1 77 ? 2.273 -3.840 -12.554 1.00 88.56 77 VAL A CA 1
ATOM 618 C C . VAL A 1 77 ? 1.474 -4.139 -11.293 1.00 88.56 77 VAL A C 1
ATOM 620 O O . VAL A 1 77 ? 1.928 -4.850 -10.403 1.00 88.56 77 VAL A O 1
ATOM 623 N N . GLU A 1 78 ? 0.283 -3.568 -11.195 1.00 89.88 78 GLU A N 1
ATOM 624 C CA . GLU A 1 78 ? -0.562 -3.750 -10.026 1.00 89.88 78 GLU A CA 1
ATOM 625 C C . GLU A 1 78 ? -1.067 -5.186 -9.913 1.00 89.88 78 GLU A C 1
ATOM 627 O O . GLU A 1 78 ? -1.710 -5.699 -10.825 1.00 89.88 78 GLU A O 1
ATOM 632 N N . GLY A 1 79 ? -0.788 -5.807 -8.771 1.00 89.62 79 GLY A N 1
ATOM 633 C CA . GLY A 1 79 ? -1.303 -7.115 -8.405 1.00 89.62 79 GLY A CA 1
ATOM 634 C C . GLY A 1 79 ? -2.552 -7.021 -7.532 1.00 89.62 79 GLY A C 1
ATOM 635 O O . GLY A 1 79 ? -3.301 -6.031 -7.550 1.00 89.62 79 GLY A O 1
ATOM 636 N N . GLU A 1 80 ? -2.756 -8.070 -6.743 1.00 92.75 80 GLU A N 1
ATOM 637 C CA . GLU A 1 80 ? -3.857 -8.184 -5.795 1.00 92.75 80 GLU A CA 1
ATOM 638 C C . GLU A 1 80 ? -3.817 -7.092 -4.725 1.00 92.75 80 GLU A C 1
ATOM 640 O O . GLU A 1 80 ? -2.755 -6.591 -4.331 1.00 92.75 80 GLU A O 1
ATOM 645 N N . LYS A 1 81 ? -5.014 -6.748 -4.248 1.00 94.19 81 LYS A N 1
ATOM 646 C CA . LYS A 1 81 ? -5.222 -5.906 -3.080 1.00 94.19 81 LYS A CA 1
ATOM 647 C C . LYS A 1 81 ? -5.989 -6.709 -2.039 1.00 94.19 81 LYS A C 1
ATOM 649 O O . LYS A 1 81 ? -7.063 -7.224 -2.342 1.00 94.19 81 LYS A O 1
ATOM 654 N N . VAL A 1 82 ? -5.465 -6.753 -0.823 1.00 95.00 82 VAL A N 1
ATOM 655 C CA . VAL A 1 82 ? -6.127 -7.378 0.323 1.00 95.00 82 VAL A CA 1
ATOM 656 C C . VAL A 1 82 ? -6.341 -6.319 1.390 1.00 95.00 82 VAL A C 1
ATOM 658 O O . VAL A 1 82 ? -5.446 -5.527 1.676 1.00 95.00 82 VAL A O 1
ATOM 661 N N . SER A 1 83 ? -7.534 -6.303 1.973 1.00 96.25 83 SER A N 1
ATOM 662 C CA . SER A 1 83 ? -7.904 -5.362 3.024 1.00 96.25 83 SER A CA 1
ATOM 663 C C . SER A 1 83 ? -8.601 -6.102 4.148 1.00 96.25 83 SER A C 1
ATOM 665 O O . SER A 1 83 ? -9.456 -6.952 3.900 1.00 96.25 83 SER A O 1
ATOM 667 N N . PHE A 1 84 ? -8.264 -5.752 5.381 1.00 95.56 84 PHE A N 1
ATOM 668 C CA . PHE A 1 84 ? -8.983 -6.211 6.558 1.00 95.56 84 PHE A CA 1
ATOM 669 C C . PHE A 1 84 ? -9.093 -5.086 7.582 1.00 95.56 84 PHE A C 1
ATOM 671 O O . PHE A 1 84 ? -8.253 -4.185 7.652 1.00 95.56 84 PHE A O 1
ATOM 678 N N . SER A 1 85 ? -10.151 -5.139 8.381 1.00 95.50 85 SER A N 1
ATOM 679 C CA . SER A 1 85 ? -10.368 -4.212 9.481 1.00 95.50 85 SER A CA 1
ATOM 680 C C . SER A 1 85 ? -10.722 -4.965 10.752 1.00 95.50 85 SER A C 1
ATOM 682 O O . SER A 1 85 ? -11.292 -6.057 10.723 1.00 95.50 85 SER A O 1
ATOM 684 N N . PHE A 1 86 ? -10.337 -4.387 11.881 1.00 95.12 86 PHE A N 1
ATOM 685 C CA . PHE A 1 86 ? -10.671 -4.900 13.198 1.00 95.12 86 PHE A CA 1
ATOM 686 C C . PHE A 1 86 ? -10.802 -3.743 14.182 1.00 95.12 86 PHE A C 1
ATOM 688 O O . PHE A 1 86 ? -10.201 -2.687 14.006 1.00 95.12 86 PHE A O 1
ATOM 695 N N . ASN A 1 87 ? -11.593 -3.946 15.231 1.00 95.75 87 ASN A N 1
ATOM 696 C CA . ASN A 1 87 ? -11.699 -2.986 16.322 1.00 95.75 87 ASN A CA 1
ATOM 697 C C . ASN A 1 87 ? -10.761 -3.394 17.448 1.00 95.75 87 ASN A C 1
ATOM 699 O O . ASN A 1 87 ? -10.819 -4.525 17.938 1.00 95.75 87 ASN A O 1
ATOM 703 N N . VAL A 1 88 ? -9.935 -2.455 17.888 1.00 90.38 88 VAL A N 1
ATOM 704 C CA . VAL A 1 88 ? -9.196 -2.600 19.134 1.00 90.38 88 VAL A CA 1
ATOM 705 C C . VAL A 1 88 ? -10.143 -2.159 20.240 1.00 90.38 88 VAL A C 1
ATOM 707 O O . VAL A 1 88 ? -10.487 -0.984 20.336 1.00 90.38 88 VAL A O 1
ATOM 710 N N . LYS A 1 89 ? -10.622 -3.110 21.051 1.00 76.81 89 LYS A N 1
ATOM 711 C CA . LYS A 1 89 ? -11.314 -2.757 22.294 1.00 76.81 89 LYS A CA 1
ATOM 712 C C . LYS A 1 89 ? -10.297 -2.065 23.197 1.00 76.81 89 LYS A C 1
ATOM 714 O O . LYS A 1 89 ? -9.318 -2.700 23.587 1.00 76.81 89 LYS A O 1
ATOM 719 N N . ILE A 1 90 ? -10.525 -0.781 23.449 1.00 61.12 90 ILE A N 1
ATOM 720 C CA . ILE A 1 90 ? -9.810 0.005 24.458 1.00 61.12 90 ILE A CA 1
ATOM 721 C C . ILE A 1 90 ? -10.391 -0.339 25.829 1.00 61.12 90 ILE A C 1
ATOM 723 O O . ILE A 1 90 ? -11.637 -0.448 25.918 1.00 61.12 90 ILE A O 1
#

pLDDT: mean 78.78, std 14.08, range [53.12, 96.25]

Foldseek 3Di:
DCPPPDHDPVVQQCVLVVFEDEPVVDDPVLQPDPVPDDGNHSYYAAQPDQFDKDWDWDADPQQKIKIKIWGGGHRRHTDDIDIDIDGDDD

Mean predicted aligned error: 8.26 Å

Nearest PDB structures (foldseek):
  2qkd-assembly1_A  TM=7.369E-01  e=1.430E+00  Mus musculus
  5kja-assembly5_E  TM=5.699E-01  e=4.770E-01  Synechocystis sp. PCC 6803 substr. Kazusa
  5kjd-assembly5_E  TM=5.497E-01  e=4.472E-01  Synechocystis sp. PCC 6803 substr. Kazusa
  6c7k-assembly2_B  TM=5.578E-01  e=5.088E-01  Synechocystis sp. PCC 6803 substr. Kazusa
  3u0k-assembly1_A  TM=4.553E-01  e=9.705E-01  Entacmaea quadricolor